Protein AF-A0AAW7WAC2-F1 (afdb_monomer_lite)

Radius of gyration: 13.65 Å; chains: 1; bounding box: 30×27×43 Å

Secondary structure (DSSP, 8-state):
------S-TT--GGGHHHHHHHHHHHHHH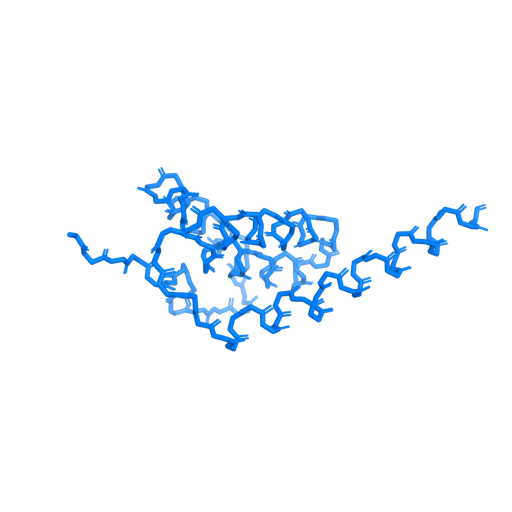-TT-HHHHHHHHHHHHHTT-HHHHHHHHHHHHHHHHH-SSPPPHHHHHHHHHHHHHHHHHHHHHT--

Sequence (96 aa):
MPLVSSCLGNFRMDDLKLMVKRCDEAIEQTPDQADLHRDRALVWTLLGNQAKACDDVELALSLLKQSSQPVDPMLQHELQVRQSTCKQSRTMAESD
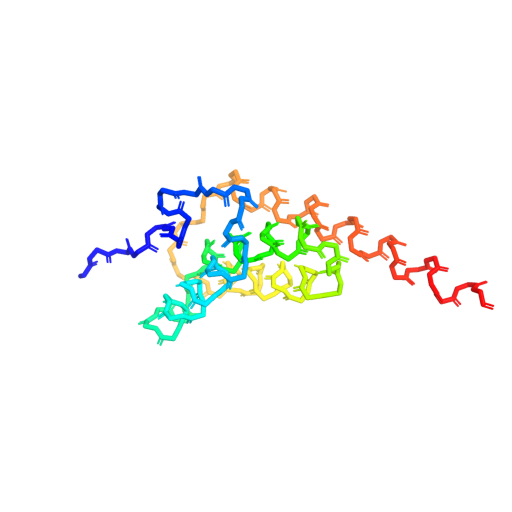
pLDDT: mean 90.91, std 12.12, range [42.31, 98.69]

Structure (mmCIF, N/CA/C/O backbone):
data_AF-A0AAW7WAC2-F1
#
_entry.id   AF-A0AAW7WAC2-F1
#
loop_
_atom_site.group_PDB
_atom_site.id
_atom_site.type_symbol
_atom_site.label_atom_id
_atom_site.label_alt_id
_atom_site.label_comp_id
_atom_site.label_asym_id
_atom_site.label_entity_id
_atom_site.label_seq_id
_atom_site.pdbx_PDB_ins_code
_atom_site.Cartn_x
_atom_site.Cartn_y
_atom_site.Cartn_z
_atom_site.occupancy
_atom_site.B_iso_or_equiv
_atom_site.auth_seq_id
_atom_site.auth_comp_id
_atom_site.auth_asym_id
_atom_site.auth_atom_id
_atom_site.pdbx_PDB_model_num
ATOM 1 N N . MET A 1 1 ? -7.634 -9.567 17.979 1.00 42.31 1 MET A N 1
ATOM 2 C CA . MET A 1 1 ? -6.594 -10.077 17.057 1.00 42.31 1 MET A CA 1
ATOM 3 C C . MET A 1 1 ? -5.546 -8.993 16.902 1.00 42.31 1 MET A C 1
ATOM 5 O O . MET A 1 1 ? -5.954 -7.837 16.860 1.00 42.31 1 MET A O 1
ATOM 9 N N . PRO A 1 2 ? -4.241 -9.306 16.883 1.00 47.16 2 PRO A N 1
ATOM 10 C CA . PRO A 1 2 ? -3.249 -8.303 16.531 1.00 47.16 2 PRO A CA 1
ATOM 11 C C . PRO A 1 2 ? -3.430 -7.958 15.049 1.00 47.16 2 PRO A C 1
ATOM 13 O O . PRO A 1 2 ? -3.553 -8.855 14.218 1.00 47.16 2 PRO A O 1
ATOM 16 N N . LEU A 1 3 ? -3.494 -6.666 14.742 1.00 53.47 3 LEU A N 1
ATOM 17 C CA . LEU A 1 3 ? -3.394 -6.150 13.381 1.00 53.47 3 LEU A CA 1
ATOM 18 C C . LEU A 1 3 ? -2.056 -6.637 12.804 1.00 53.47 3 LEU A C 1
ATOM 20 O O . LEU A 1 3 ? -1.012 -6.447 13.436 1.00 53.47 3 LEU A O 1
ATOM 24 N N . VAL A 1 4 ? -2.075 -7.317 11.655 1.00 62.34 4 VAL A N 1
ATOM 25 C CA . VAL A 1 4 ? -0.836 -7.590 10.916 1.00 62.34 4 VAL A CA 1
ATOM 26 C C . VAL A 1 4 ? -0.390 -6.243 10.377 1.00 62.34 4 VAL A C 1
ATOM 28 O O . VAL A 1 4 ? -0.909 -5.788 9.364 1.00 62.34 4 VAL A O 1
ATOM 31 N N . SER A 1 5 ? 0.517 -5.582 11.093 1.00 71.19 5 SER A N 1
ATOM 32 C CA . SER A 1 5 ? 0.888 -4.197 10.795 1.00 71.19 5 SER A CA 1
ATOM 33 C C . SER A 1 5 ? 1.730 -4.055 9.528 1.00 71.19 5 SER A C 1
ATOM 35 O O . SER A 1 5 ? 1.879 -2.948 9.030 1.00 71.19 5 SER A O 1
ATOM 37 N N . SER A 1 6 ? 2.312 -5.147 9.017 1.00 87.56 6 SER A N 1
ATOM 38 C CA . SER A 1 6 ? 3.116 -5.119 7.796 1.00 87.56 6 SER A CA 1
ATOM 39 C C . SER A 1 6 ? 3.272 -6.500 7.161 1.00 87.56 6 SER A C 1
ATOM 41 O O . SER A 1 6 ? 3.541 -7.490 7.849 1.00 87.56 6 SER A O 1
ATOM 43 N N . CYS A 1 7 ? 3.196 -6.558 5.830 1.00 93.88 7 CYS A N 1
ATOM 44 C CA . CYS A 1 7 ? 3.571 -7.750 5.061 1.00 93.88 7 CYS A CA 1
ATOM 45 C C . CYS A 1 7 ? 5.078 -7.812 4.750 1.00 93.88 7 CYS A C 1
ATOM 47 O O . CYS A 1 7 ? 5.564 -8.842 4.279 1.00 93.88 7 CYS A O 1
ATOM 49 N N . LEU A 1 8 ? 5.837 -6.758 5.075 1.00 93.44 8 LEU A N 1
ATOM 50 C CA . LEU A 1 8 ? 7.252 -6.582 4.726 1.00 93.44 8 LEU A CA 1
ATOM 51 C C . LEU A 1 8 ? 8.240 -7.128 5.767 1.00 93.44 8 LEU A C 1
ATOM 53 O O . LEU A 1 8 ? 9.432 -6.825 5.708 1.00 93.44 8 LEU A O 1
ATOM 57 N N . GLY A 1 9 ? 7.800 -7.950 6.725 1.00 90.38 9 GLY A N 1
ATOM 58 C CA . GLY A 1 9 ? 8.711 -8.553 7.708 1.00 90.38 9 GLY A CA 1
ATOM 59 C C . GLY A 1 9 ? 9.879 -9.280 7.021 1.00 90.38 9 GLY A C 1
ATOM 60 O O . GLY A 1 9 ? 9.647 -10.093 6.127 1.00 90.38 9 GLY A O 1
ATOM 61 N N . ASN A 1 10 ? 11.126 -9.004 7.412 1.00 86.50 10 ASN A N 1
ATOM 62 C CA . ASN A 1 10 ? 12.335 -9.506 6.735 1.00 86.50 10 ASN A CA 1
ATOM 63 C C . ASN A 1 10 ? 12.404 -9.144 5.237 1.00 86.50 10 ASN A C 1
ATOM 65 O O . ASN A 1 10 ? 12.765 -9.980 4.408 1.00 86.50 10 ASN A O 1
ATOM 69 N N . PHE A 1 11 ? 12.018 -7.918 4.879 1.00 88.88 11 PHE A N 1
ATOM 70 C CA . PHE A 1 11 ? 12.107 -7.413 3.512 1.00 88.88 11 PHE A CA 1
ATOM 71 C C . PHE A 1 11 ? 13.513 -7.570 2.921 1.00 88.88 11 PHE A C 1
ATOM 73 O O . PHE A 1 11 ? 14.512 -7.186 3.532 1.00 88.88 11 PHE A O 1
ATOM 80 N N . ARG A 1 12 ? 13.575 -8.107 1.699 1.00 89.00 12 ARG A N 1
ATOM 81 C CA . ARG A 1 12 ? 14.798 -8.251 0.909 1.00 89.00 12 ARG A CA 1
ATOM 82 C C . ARG A 1 12 ? 14.537 -7.829 -0.528 1.00 89.00 12 ARG A C 1
ATOM 84 O O . ARG A 1 12 ? 13.555 -8.256 -1.130 1.00 89.00 12 ARG A O 1
ATOM 91 N N . MET A 1 13 ? 15.457 -7.043 -1.083 1.00 89.62 13 MET A N 1
ATOM 92 C CA . MET A 1 13 ? 15.390 -6.576 -2.473 1.00 89.62 13 MET A CA 1
ATOM 93 C C . MET A 1 13 ? 15.435 -7.725 -3.490 1.00 89.62 13 MET A C 1
ATOM 95 O O . MET A 1 13 ? 14.855 -7.607 -4.562 1.00 89.62 13 MET A O 1
ATOM 99 N N . ASP A 1 14 ? 16.068 -8.846 -3.144 1.00 92.88 14 ASP A N 1
ATOM 100 C CA . ASP A 1 14 ? 16.179 -10.008 -4.035 1.00 92.88 14 ASP A CA 1
ATOM 101 C C . ASP A 1 14 ? 14.834 -10.741 -4.224 1.00 92.88 14 ASP A C 1
ATOM 103 O O . ASP A 1 14 ? 14.635 -11.442 -5.215 1.00 92.88 14 ASP A O 1
ATOM 107 N N . ASP A 1 15 ? 13.881 -10.541 -3.304 1.00 93.25 15 ASP A N 1
ATOM 108 C CA . ASP A 1 15 ? 12.686 -11.378 -3.153 1.00 93.25 15 ASP A CA 1
ATOM 109 C C . ASP A 1 15 ? 11.371 -10.604 -3.379 1.00 93.25 15 ASP A C 1
ATOM 111 O O . ASP A 1 15 ? 10.318 -10.965 -2.848 1.00 93.25 15 ASP A O 1
ATOM 115 N N . LEU A 1 16 ? 11.378 -9.544 -4.196 1.00 96.06 16 LEU A N 1
ATOM 116 C CA . LEU A 1 16 ? 10.200 -8.679 -4.397 1.00 96.06 16 LEU A CA 1
ATOM 117 C C . LEU A 1 16 ? 8.938 -9.445 -4.839 1.00 96.06 16 LEU A C 1
ATOM 119 O O . LEU A 1 16 ? 7.841 -9.152 -4.374 1.00 96.06 16 LEU A O 1
ATOM 123 N N . LYS A 1 17 ? 9.069 -10.474 -5.688 1.00 95.81 17 LYS A N 1
ATOM 124 C CA . LYS A 1 17 ? 7.923 -11.311 -6.104 1.00 95.81 17 LYS A CA 1
ATOM 125 C C . LYS A 1 17 ? 7.338 -12.132 -4.954 1.00 95.81 17 LYS A C 1
ATOM 127 O O . LYS A 1 17 ? 6.127 -12.324 -4.902 1.00 95.81 17 LYS A O 1
ATOM 132 N N . LEU A 1 18 ? 8.186 -12.636 -4.057 1.00 95.31 18 LEU A N 1
ATOM 133 C CA . LEU A 1 18 ? 7.728 -13.301 -2.839 1.00 95.31 18 LEU A CA 1
ATOM 134 C C . LEU A 1 18 ? 7.031 -12.289 -1.926 1.00 95.31 18 LEU A C 1
ATOM 136 O O . LEU A 1 18 ? 6.022 -12.619 -1.312 1.00 95.31 18 LEU A O 1
ATOM 140 N N . MET A 1 19 ? 7.530 -11.053 -1.881 1.00 96.19 19 MET A N 1
ATOM 141 C CA . MET A 1 19 ? 6.927 -10.008 -1.068 1.00 96.19 19 MET A CA 1
ATOM 142 C C . MET A 1 19 ? 5.513 -9.646 -1.523 1.00 96.19 19 MET A C 1
ATOM 144 O O . MET A 1 19 ? 4.627 -9.536 -0.685 1.00 96.19 19 MET A O 1
ATOM 148 N N . VAL A 1 20 ? 5.273 -9.566 -2.837 1.00 97.56 20 VAL A N 1
ATOM 149 C CA . VAL A 1 20 ? 3.911 -9.414 -3.376 1.00 97.56 20 VAL A CA 1
ATOM 150 C C . VAL A 1 20 ? 2.991 -10.508 -2.838 1.00 97.56 20 VAL A C 1
ATOM 152 O O . VAL A 1 20 ? 1.963 -10.185 -2.258 1.00 97.56 20 VAL A O 1
ATOM 155 N N . LYS A 1 21 ? 3.390 -11.785 -2.945 1.00 97.06 21 LYS A N 1
ATOM 156 C CA . LYS A 1 21 ? 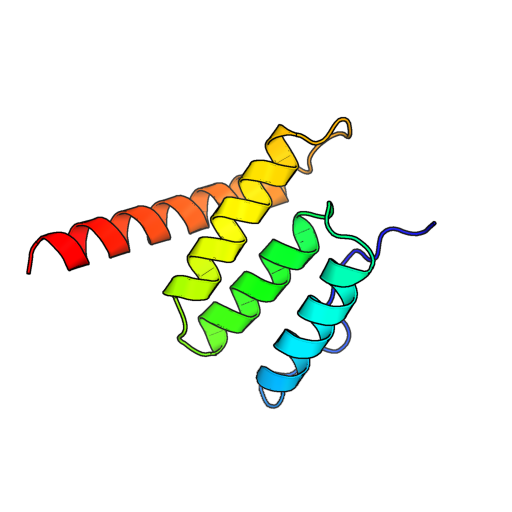2.568 -12.915 -2.477 1.00 97.06 21 LYS A CA 1
ATOM 157 C C . LYS A 1 21 ? 2.242 -12.823 -0.989 1.00 97.06 21 LYS A C 1
ATOM 159 O O . LYS A 1 21 ? 1.110 -13.049 -0.593 1.00 97.06 21 LYS A O 1
ATOM 164 N N . ARG A 1 22 ? 3.224 -12.452 -0.167 1.00 96.00 22 ARG A N 1
ATOM 165 C CA . ARG A 1 22 ? 3.020 -12.276 1.277 1.00 96.00 22 ARG A CA 1
ATOM 166 C C . ARG A 1 22 ? 2.056 -11.136 1.588 1.00 96.00 22 ARG A C 1
ATOM 168 O O . ARG A 1 22 ? 1.274 -11.241 2.526 1.00 96.00 22 ARG A O 1
ATOM 175 N N . CYS A 1 23 ? 2.116 -10.049 0.823 1.00 97.12 23 CYS A N 1
ATOM 176 C CA . CYS A 1 23 ? 1.149 -8.966 0.950 1.00 97.12 23 CYS A CA 1
ATOM 177 C C . CYS A 1 23 ? -0.243 -9.393 0.484 1.00 97.12 23 CYS A C 1
ATOM 179 O O . CYS A 1 23 ? -1.209 -9.071 1.165 1.00 97.12 23 CYS A O 1
ATOM 181 N N . ASP A 1 24 ? -0.352 -10.160 -0.603 1.00 97.62 24 ASP A N 1
ATOM 182 C CA . ASP A 1 24 ? -1.625 -10.724 -1.062 1.00 97.62 24 ASP A CA 1
ATOM 183 C C . ASP A 1 24 ? -2.264 -11.592 0.037 1.00 97.62 24 ASP A C 1
ATOM 185 O O . ASP A 1 24 ? -3.399 -11.340 0.431 1.00 97.62 24 ASP A O 1
ATOM 189 N N . GLU A 1 25 ? -1.505 -12.524 0.623 1.00 96.31 25 GLU A N 1
ATOM 190 C CA . GLU A 1 25 ? -1.958 -13.385 1.728 1.00 96.31 25 GLU A CA 1
ATOM 191 C C . GLU A 1 25 ? -2.376 -12.587 2.977 1.00 96.31 25 GLU A C 1
ATOM 193 O O . GLU A 1 25 ? -3.327 -12.957 3.670 1.00 96.31 25 GLU A O 1
ATOM 198 N N . ALA A 1 26 ? -1.669 -11.500 3.302 1.00 95.75 26 ALA A N 1
ATOM 199 C CA . ALA A 1 26 ? -2.012 -10.645 4.437 1.00 95.75 26 ALA A CA 1
ATOM 200 C C . ALA A 1 26 ? -3.302 -9.843 4.178 1.00 95.75 26 ALA A C 1
ATOM 202 O O . ALA A 1 26 ? -4.143 -9.720 5.072 1.00 95.75 26 ALA A O 1
ATOM 203 N N . ILE A 1 27 ? -3.475 -9.330 2.956 1.00 96.44 27 ILE A N 1
ATOM 204 C CA . ILE A 1 27 ? -4.675 -8.597 2.529 1.00 96.44 27 ILE A CA 1
ATOM 205 C C . ILE A 1 27 ? -5.888 -9.530 2.526 1.00 96.44 27 ILE A C 1
ATOM 207 O O . ILE A 1 27 ? -6.944 -9.146 3.014 1.00 96.44 27 ILE A O 1
ATOM 211 N N . GLU A 1 28 ? -5.748 -10.770 2.056 1.00 96.25 28 GLU A N 1
ATOM 212 C CA . GLU A 1 28 ? -6.831 -11.763 2.103 1.00 96.25 28 GLU A CA 1
ATOM 213 C C . GLU A 1 28 ? -7.316 -12.036 3.534 1.00 96.25 28 GLU A C 1
ATOM 215 O O . GLU A 1 28 ? -8.513 -12.198 3.769 1.00 96.25 28 GLU A O 1
ATOM 220 N N . GLN A 1 29 ? -6.398 -12.054 4.503 1.00 94.75 29 GLN A N 1
ATOM 221 C CA . GLN A 1 29 ? -6.729 -12.261 5.915 1.00 94.75 29 GLN A CA 1
ATOM 222 C C . GLN A 1 29 ? -7.326 -11.016 6.581 1.00 94.75 29 GLN A C 1
ATOM 224 O O . GLN A 1 29 ? -8.103 -11.141 7.527 1.00 94.75 29 GLN A O 1
ATOM 229 N N . THR A 1 30 ? -6.939 -9.825 6.123 1.00 91.69 30 THR A N 1
ATOM 230 C CA . THR A 1 30 ? -7.282 -8.541 6.754 1.00 91.69 30 THR A CA 1
ATOM 231 C C . THR A 1 30 ? -7.481 -7.436 5.704 1.00 91.69 30 THR A C 1
ATOM 233 O O . THR A 1 30 ? -6.645 -6.539 5.567 1.00 91.69 30 THR A O 1
ATOM 236 N N . PRO A 1 31 ? -8.579 -7.496 4.928 1.00 91.75 31 PRO A N 1
ATOM 237 C CA . PRO A 1 31 ? -8.751 -6.681 3.720 1.00 91.75 31 PRO A CA 1
ATOM 238 C C . PRO A 1 31 ? -9.005 -5.192 3.986 1.00 91.75 31 PRO A C 1
ATOM 240 O O . PRO A 1 31 ? -8.992 -4.389 3.058 1.00 91.75 31 PRO A O 1
ATOM 243 N N . ASP A 1 32 ? -9.265 -4.812 5.234 1.00 91.56 32 ASP A N 1
ATOM 244 C CA . ASP A 1 32 ? -9.546 -3.442 5.659 1.00 91.56 32 ASP A CA 1
ATOM 245 C C . ASP A 1 32 ? -8.305 -2.683 6.163 1.00 91.56 32 ASP A C 1
ATOM 247 O O . ASP A 1 32 ? -8.394 -1.498 6.493 1.00 91.56 32 ASP A O 1
ATOM 251 N N . GLN A 1 33 ? -7.130 -3.322 6.178 1.00 92.44 33 GLN A N 1
ATOM 252 C CA . GLN A 1 33 ? -5.885 -2.703 6.632 1.00 92.44 33 GLN A CA 1
ATOM 253 C C . GLN A 1 33 ? -5.179 -1.921 5.515 1.00 92.44 33 GLN A C 1
ATOM 255 O O . GLN A 1 33 ? -4.522 -2.490 4.640 1.00 92.44 33 GLN A O 1
ATOM 260 N N . ALA A 1 34 ? -5.246 -0.589 5.583 1.00 95.50 34 ALA A N 1
ATOM 261 C CA . ALA A 1 34 ? -4.620 0.304 4.604 1.00 95.50 34 ALA A CA 1
ATOM 262 C C . ALA A 1 34 ? -3.089 0.136 4.505 1.00 95.50 34 ALA A C 1
ATOM 264 O O . ALA A 1 34 ? -2.532 0.252 3.410 1.00 95.50 34 ALA A O 1
ATOM 265 N N . ASP A 1 35 ? -2.410 -0.176 5.613 1.00 94.88 35 ASP A N 1
ATOM 266 C CA . ASP A 1 35 ? -0.959 -0.396 5.668 1.00 94.88 35 ASP A CA 1
ATOM 267 C C . ASP A 1 35 ? -0.488 -1.522 4.740 1.00 94.88 35 ASP A C 1
ATOM 269 O O . ASP A 1 35 ? 0.544 -1.395 4.084 1.00 94.88 35 ASP A O 1
ATOM 273 N N . LEU A 1 36 ? -1.270 -2.597 4.601 1.00 96.25 36 LEU A N 1
ATOM 274 C CA . LEU A 1 36 ? -0.904 -3.725 3.740 1.00 96.25 36 LEU A CA 1
ATOM 275 C C . LEU A 1 36 ? -0.928 -3.352 2.255 1.00 96.25 36 LEU A C 1
ATOM 277 O O . LEU A 1 36 ? -0.068 -3.783 1.484 1.00 96.25 36 LEU A O 1
ATOM 281 N N . HIS A 1 37 ? -1.870 -2.499 1.857 1.00 97.81 37 HIS A N 1
ATOM 282 C CA . HIS A 1 37 ? -1.903 -1.933 0.510 1.00 97.81 37 HIS A CA 1
ATOM 283 C C . HIS A 1 37 ? -0.751 -0.951 0.288 1.00 97.81 37 HIS A C 1
ATOM 285 O O . HIS A 1 37 ? -0.093 -0.997 -0.750 1.00 97.81 37 HIS A O 1
ATOM 291 N N . ARG A 1 38 ? -0.434 -0.114 1.282 1.00 97.44 38 ARG A N 1
ATOM 292 C CA . ARG A 1 38 ? 0.737 0.777 1.244 1.00 97.44 38 ARG A CA 1
ATOM 293 C C . ARG A 1 38 ? 2.043 -0.008 1.083 1.00 97.44 38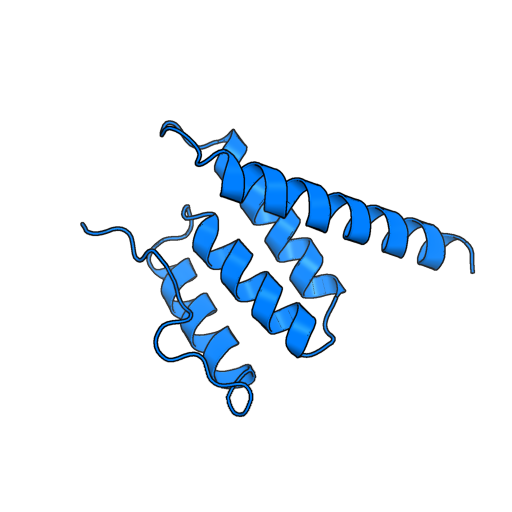 ARG A C 1
ATOM 295 O O . ARG A 1 38 ? 2.913 0.387 0.304 1.00 97.44 38 ARG A O 1
ATOM 302 N N . ASP A 1 39 ? 2.179 -1.123 1.787 1.00 97.31 39 ASP A N 1
ATOM 303 C CA . ASP A 1 39 ? 3.331 -2.013 1.694 1.00 97.31 39 ASP A CA 1
ATOM 304 C C . ASP A 1 39 ? 3.420 -2.694 0.324 1.00 97.31 39 ASP A C 1
ATOM 306 O O . ASP A 1 39 ? 4.481 -2.683 -0.306 1.00 97.31 39 ASP A O 1
ATOM 310 N N . ARG A 1 40 ? 2.306 -3.227 -0.193 1.00 98.06 40 ARG A N 1
ATOM 311 C CA . ARG A 1 40 ? 2.280 -3.833 -1.530 1.00 98.06 40 ARG A CA 1
ATOM 312 C C . ARG A 1 40 ? 2.572 -2.807 -2.629 1.00 98.06 40 ARG A C 1
ATOM 314 O O . ARG A 1 40 ? 3.323 -3.115 -3.556 1.00 98.06 40 ARG A O 1
ATOM 321 N N . ALA A 1 41 ? 2.095 -1.569 -2.483 1.00 98.31 41 ALA A N 1
ATOM 322 C CA . ALA A 1 41 ? 2.416 -0.469 -3.389 1.00 98.31 41 ALA A CA 1
ATOM 323 C C . ALA A 1 41 ? 3.924 -0.194 -3.454 1.00 98.31 41 ALA A C 1
ATOM 325 O O . ALA A 1 41 ? 4.473 -0.027 -4.544 1.00 98.31 41 ALA A O 1
ATOM 326 N N . LEU A 1 42 ? 4.618 -0.197 -2.308 1.00 97.12 42 LEU A N 1
ATOM 327 C CA . LEU A 1 42 ? 6.076 -0.062 -2.273 1.00 97.12 42 LEU A CA 1
ATOM 328 C C . LEU A 1 42 ? 6.750 -1.166 -3.097 1.00 97.12 42 LEU A C 1
ATOM 330 O O . LEU A 1 42 ? 7.619 -0.879 -3.919 1.00 97.12 42 LEU A O 1
ATOM 334 N N . VAL A 1 43 ? 6.337 -2.419 -2.911 1.00 98.12 43 VAL A N 1
ATOM 335 C CA . VAL A 1 43 ? 6.903 -3.562 -3.641 1.00 98.12 43 VAL A CA 1
ATOM 336 C C . VAL A 1 43 ? 6.639 -3.444 -5.143 1.00 98.12 43 VAL A C 1
ATOM 338 O O . VAL A 1 43 ? 7.544 -3.692 -5.942 1.00 98.12 43 VAL A O 1
ATOM 341 N N . TRP A 1 44 ? 5.440 -3.016 -5.548 1.00 98.38 44 TRP A N 1
ATOM 342 C CA . TRP A 1 44 ? 5.123 -2.781 -6.956 1.00 98.38 44 TRP A CA 1
ATOM 343 C C . TRP A 1 44 ? 5.972 -1.679 -7.579 1.00 98.38 44 TRP A C 1
ATOM 345 O O . TRP A 1 44 ? 6.466 -1.866 -8.692 1.00 98.38 44 TRP A O 1
ATOM 355 N N . THR A 1 45 ? 6.216 -0.585 -6.855 1.00 96.94 45 THR A N 1
ATOM 356 C CA . THR A 1 45 ? 7.137 0.467 -7.300 1.00 96.94 45 THR A CA 1
ATOM 357 C C . THR A 1 45 ? 8.551 -0.073 -7.499 1.00 96.94 45 THR A C 1
ATOM 359 O O . THR A 1 45 ? 9.170 0.205 -8.523 1.00 96.94 45 THR A O 1
ATOM 362 N N . LEU A 1 46 ? 9.054 -0.898 -6.576 1.00 96.81 46 LEU A N 1
ATOM 363 C CA . LEU A 1 46 ? 10.383 -1.509 -6.702 1.00 96.81 46 LEU A CA 1
ATOM 364 C C . LEU A 1 46 ? 10.472 -2.517 -7.859 1.00 96.81 46 LEU A C 1
ATOM 366 O O . LEU A 1 46 ? 11.539 -2.697 -8.439 1.00 96.81 46 LEU A O 1
ATOM 370 N N . LEU A 1 47 ? 9.351 -3.139 -8.231 1.00 97.00 47 LEU A N 1
ATOM 371 C CA . LEU A 1 47 ? 9.220 -3.980 -9.425 1.00 97.00 47 LEU A CA 1
ATOM 372 C C . LEU A 1 47 ? 9.016 -3.174 -10.723 1.00 97.00 47 LEU A C 1
ATOM 374 O O . LEU A 1 47 ? 8.872 -3.775 -11.788 1.00 97.00 47 LEU A O 1
ATOM 378 N N . GLY A 1 48 ? 8.962 -1.840 -10.652 1.00 95.81 48 GLY A N 1
ATOM 379 C CA . GLY A 1 48 ? 8.701 -0.957 -11.792 1.00 95.81 48 GLY A CA 1
ATOM 380 C C . GLY A 1 48 ? 7.245 -0.956 -12.271 1.00 95.81 48 GLY A C 1
ATOM 381 O O . GLY A 1 48 ? 6.939 -0.366 -13.305 1.00 95.81 48 GLY A O 1
ATOM 382 N N . ASN A 1 49 ? 6.326 -1.595 -11.542 1.00 97.19 49 ASN A N 1
ATOM 383 C CA . ASN A 1 49 ? 4.912 -1.638 -11.901 1.00 97.19 49 ASN A CA 1
ATOM 384 C C . ASN A 1 49 ? 4.145 -0.483 -11.246 1.00 97.19 49 ASN A C 1
ATOM 386 O O . ASN A 1 49 ? 3.432 -0.658 -10.258 1.00 97.19 49 ASN A O 1
ATOM 390 N N . GLN A 1 50 ? 4.296 0.710 -11.819 1.00 95.94 50 GLN A N 1
ATOM 391 C CA . GLN A 1 50 ? 3.690 1.923 -11.268 1.00 95.94 50 GLN A CA 1
ATOM 392 C C . GLN A 1 50 ? 2.160 1.905 -11.298 1.00 95.94 50 GLN A C 1
ATOM 394 O O . GLN A 1 50 ? 1.547 2.419 -10.370 1.00 95.94 50 GLN A O 1
ATOM 399 N N . ALA A 1 51 ? 1.542 1.272 -12.300 1.00 96.19 51 ALA A N 1
ATOM 400 C CA . ALA A 1 51 ? 0.085 1.162 -12.375 1.00 96.19 51 ALA A CA 1
ATOM 401 C C . ALA A 1 51 ? -0.479 0.432 -11.146 1.00 96.19 51 ALA A C 1
ATOM 403 O O . ALA A 1 51 ? -1.282 0.999 -10.412 1.00 96.19 51 ALA A O 1
ATOM 404 N N . LYS A 1 52 ? 0.043 -0.764 -10.841 1.00 97.94 52 LYS A N 1
ATOM 405 C CA . LYS A 1 52 ? -0.390 -1.526 -9.660 1.00 97.94 52 LYS A CA 1
ATOM 406 C C . LYS A 1 52 ? -0.078 -0.819 -8.344 1.00 97.94 52 LYS A C 1
ATOM 408 O O . LYS A 1 52 ? -0.870 -0.890 -7.412 1.00 97.94 52 LYS A O 1
ATOM 413 N N . ALA A 1 53 ? 1.062 -0.130 -8.261 1.00 98.50 53 ALA A N 1
ATOM 414 C CA . ALA A 1 53 ? 1.389 0.664 -7.081 1.00 98.50 53 ALA A CA 1
ATOM 415 C C . ALA A 1 53 ? 0.356 1.779 -6.846 1.00 98.50 53 ALA A C 1
ATOM 417 O O . ALA A 1 53 ? -0.050 2.018 -5.711 1.00 98.50 53 ALA A O 1
ATOM 418 N N . CYS A 1 54 ? -0.088 2.442 -7.915 1.00 98.25 54 CYS A N 1
ATOM 419 C CA . CYS A 1 54 ? -1.101 3.487 -7.845 1.00 98.25 54 CYS A CA 1
ATOM 420 C C . CYS A 1 54 ? -2.487 2.953 -7.474 1.00 98.25 54 CYS A C 1
ATOM 422 O O . CYS A 1 54 ? -3.153 3.581 -6.651 1.00 98.25 54 CYS A O 1
ATOM 424 N N . ASP A 1 55 ? -2.880 1.791 -8.004 1.00 98.12 55 ASP A N 1
ATOM 425 C CA . ASP A 1 55 ? -4.130 1.120 -7.626 1.00 98.12 55 ASP A CA 1
ATOM 426 C C . ASP A 1 55 ? -4.153 0.810 -6.116 1.00 98.12 55 ASP A C 1
ATOM 428 O O . ASP A 1 55 ? -5.131 1.099 -5.423 1.00 98.12 55 ASP A O 1
ATOM 432 N N . ASP A 1 56 ? -3.044 0.294 -5.570 1.00 98.69 56 ASP A N 1
ATOM 433 C CA . ASP A 1 56 ? -2.920 0.018 -4.135 1.00 98.69 56 ASP A CA 1
ATOM 434 C C . ASP A 1 56 ? -2.946 1.297 -3.280 1.00 98.69 56 ASP A C 1
ATOM 436 O O . ASP A 1 56 ? -3.579 1.325 -2.224 1.00 98.69 56 ASP A O 1
ATOM 440 N N . VAL A 1 57 ? -2.312 2.386 -3.731 1.00 98.69 57 VAL A N 1
ATOM 441 C CA . VAL A 1 57 ? -2.366 3.687 -3.037 1.00 98.69 57 VAL A CA 1
ATOM 442 C C . VAL A 1 57 ? -3.794 4.240 -2.994 1.00 98.69 57 VAL A C 1
ATOM 444 O O . VAL A 1 57 ? -4.220 4.773 -1.966 1.00 98.69 57 VAL A O 1
ATOM 447 N N . GLU A 1 58 ? -4.546 4.128 -4.090 1.00 98.44 58 GLU A N 1
ATOM 448 C CA . GLU A 1 58 ? -5.940 4.573 -4.147 1.00 98.44 58 GLU A CA 1
ATOM 449 C C . GLU A 1 58 ? -6.840 3.759 -3.211 1.00 98.44 58 GLU A C 1
ATOM 451 O O . GLU A 1 58 ? -7.659 4.332 -2.478 1.00 98.44 58 GLU A O 1
ATOM 456 N N . LEU A 1 59 ? -6.650 2.440 -3.184 1.00 98.38 59 LEU A N 1
ATOM 457 C CA . LEU A 1 59 ? -7.378 1.557 -2.286 1.00 98.38 59 LEU A CA 1
ATOM 458 C C . LEU A 1 59 ? -7.047 1.854 -0.816 1.00 98.38 59 LEU A C 1
ATOM 460 O O . LEU A 1 59 ? -7.965 2.037 -0.017 1.00 98.38 59 LEU A O 1
ATOM 464 N N . ALA A 1 60 ? -5.766 2.021 -0.470 1.00 97.81 60 ALA A N 1
ATOM 465 C CA . ALA A 1 60 ? -5.335 2.372 0.884 1.00 97.81 60 ALA A CA 1
ATOM 466 C C . ALA A 1 60 ? -5.990 3.676 1.376 1.00 97.81 60 ALA A C 1
ATOM 468 O O . ALA A 1 60 ? -6.557 3.723 2.467 1.00 97.81 60 ALA A O 1
ATOM 469 N N . LEU A 1 61 ? -5.996 4.731 0.552 1.00 98.06 61 LEU A N 1
ATOM 470 C CA . LEU A 1 61 ? -6.671 5.993 0.884 1.00 98.06 61 LEU A CA 1
ATOM 471 C C . LEU A 1 61 ? -8.186 5.831 1.045 1.00 98.06 61 LEU A C 1
ATOM 473 O O . LEU A 1 61 ? -8.797 6.518 1.866 1.00 98.06 61 LEU A O 1
ATOM 477 N N . SER A 1 62 ? -8.802 4.951 0.257 1.00 98.12 62 SER A N 1
ATOM 478 C CA . SER A 1 62 ? -10.233 4.659 0.352 1.00 98.12 62 SER A CA 1
ATOM 479 C C . SER A 1 62 ? -10.575 3.925 1.648 1.00 98.12 62 SER A C 1
ATOM 481 O O . SER A 1 62 ? -11.601 4.231 2.255 1.00 98.12 62 SER A O 1
ATOM 483 N N . LEU A 1 63 ? -9.708 3.018 2.105 1.00 96.81 63 LEU A N 1
ATOM 484 C CA . LEU A 1 63 ? -9.839 2.335 3.394 1.00 96.81 63 LEU A CA 1
ATOM 485 C C . LEU A 1 63 ? -9.679 3.310 4.566 1.00 96.81 63 LEU A C 1
ATOM 487 O O . LEU A 1 63 ? -10.523 3.326 5.458 1.00 96.81 63 LEU A O 1
ATOM 491 N N . LEU A 1 64 ? -8.683 4.205 4.529 1.00 95.88 64 LEU A N 1
ATOM 49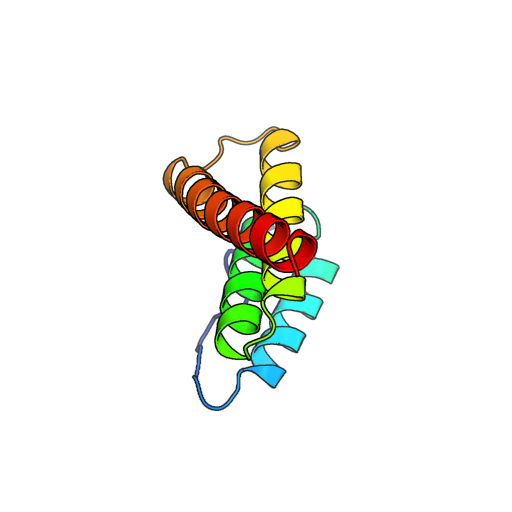2 C CA . LEU A 1 64 ? -8.498 5.218 5.580 1.00 95.88 64 LEU A CA 1
ATOM 493 C C . LEU A 1 64 ? -9.723 6.127 5.753 1.00 95.88 64 LEU A C 1
ATOM 495 O O . LEU A 1 64 ? -10.077 6.467 6.876 1.00 95.88 64 LEU A O 1
ATOM 499 N N . LYS A 1 65 ? -10.401 6.492 4.658 1.00 96.06 65 LYS A N 1
ATOM 500 C CA . LYS A 1 65 ? -11.639 7.292 4.713 1.00 96.06 65 LYS A CA 1
ATOM 501 C C . LYS A 1 65 ? -12.821 6.545 5.331 1.00 96.06 65 LYS A C 1
ATOM 503 O O . LYS A 1 65 ? -13.721 7.186 5.863 1.00 96.06 65 LYS A O 1
ATOM 508 N N . GLN A 1 66 ? -12.850 5.223 5.189 1.00 95.12 66 GLN A N 1
ATOM 509 C CA . GLN A 1 66 ? -13.915 4.361 5.704 1.00 95.12 66 GLN A CA 1
ATOM 510 C C . GLN A 1 66 ? -13.625 3.861 7.123 1.00 95.12 66 GLN A C 1
ATOM 512 O O . GLN A 1 66 ? -14.534 3.376 7.796 1.00 95.12 66 GLN A O 1
ATOM 517 N N . SER A 1 67 ? -12.377 3.980 7.582 1.00 90.94 67 SER A N 1
ATOM 518 C CA . SER A 1 67 ? -11.964 3.558 8.913 1.00 90.94 67 SER A CA 1
ATOM 519 C C . SER A 1 67 ? -12.715 4.328 9.998 1.00 90.94 67 SER A C 1
ATOM 521 O O . SER A 1 67 ? -12.800 5.555 9.983 1.00 90.94 67 SER A O 1
ATOM 523 N N . SER A 1 68 ? -13.229 3.591 10.981 1.00 89.75 68 SER A N 1
ATOM 524 C CA . SER A 1 68 ? -13.770 4.154 12.222 1.00 89.75 68 SER A CA 1
ATOM 525 C C . SER A 1 68 ? -12.686 4.413 13.272 1.00 89.75 68 SER A C 1
ATOM 527 O O . SER A 1 68 ? -12.959 5.036 14.299 1.00 89.75 68 SER A O 1
ATOM 529 N N . GLN A 1 69 ? -11.468 3.917 13.036 1.00 87.31 69 GLN A N 1
ATOM 530 C CA . GLN A 1 69 ? -10.332 4.073 13.934 1.00 87.31 69 GLN A CA 1
ATOM 531 C C . GLN A 1 69 ? -9.542 5.344 13.605 1.00 87.31 69 GLN A C 1
ATOM 533 O O . GLN A 1 69 ? -9.522 5.770 12.446 1.00 87.31 69 GLN A O 1
ATOM 538 N N . PRO A 1 70 ? -8.847 5.933 14.595 1.00 88.75 70 PRO A N 1
ATOM 539 C CA . PRO A 1 70 ? -7.906 7.012 14.339 1.00 88.75 70 PRO A CA 1
ATOM 540 C C . PRO A 1 70 ? -6.878 6.595 13.285 1.00 88.75 70 PRO A C 1
ATOM 542 O O . PRO A 1 70 ? -6.219 5.564 13.413 1.00 88.75 70 PRO A O 1
ATOM 545 N N . VAL A 1 71 ? -6.756 7.407 12.242 1.00 90.25 71 VAL A N 1
ATOM 546 C CA . VAL A 1 71 ? -5.772 7.219 11.178 1.00 90.25 71 VAL A CA 1
ATOM 547 C C . VAL A 1 71 ? -4.438 7.805 11.627 1.00 90.25 71 VAL A C 1
ATOM 549 O O . VAL A 1 71 ? -4.408 8.922 12.145 1.00 90.25 71 VAL A O 1
ATOM 552 N N . ASP A 1 72 ? -3.338 7.083 11.398 1.00 92.50 72 ASP A N 1
ATOM 553 C CA . ASP A 1 72 ? -1.994 7.641 11.561 1.00 92.50 72 ASP A CA 1
ATOM 554 C C . ASP A 1 72 ? -1.789 8.785 10.543 1.00 92.50 72 ASP A C 1
ATOM 556 O O . ASP A 1 72 ? -1.800 8.539 9.327 1.00 92.50 72 ASP A O 1
ATOM 560 N N . PRO A 1 73 ? -1.584 10.039 10.997 1.00 94.75 73 PRO A N 1
ATOM 561 C CA . PRO A 1 73 ? -1.375 11.171 10.101 1.00 94.75 73 PRO A CA 1
ATOM 562 C C . PRO A 1 73 ? -0.175 10.991 9.165 1.00 94.75 73 PRO A C 1
ATOM 564 O O . PRO A 1 73 ? -0.192 11.520 8.053 1.00 94.75 73 PRO A O 1
ATOM 567 N N . MET A 1 74 ? 0.854 10.245 9.585 1.00 95.56 74 MET A N 1
ATOM 568 C CA . MET A 1 74 ? 2.034 9.984 8.763 1.00 95.56 74 MET A CA 1
ATOM 569 C C . MET A 1 74 ? 1.693 9.078 7.580 1.00 95.56 74 MET A C 1
ATOM 571 O O . MET A 1 74 ? 2.025 9.404 6.440 1.00 95.56 74 MET A O 1
ATOM 575 N N . LEU A 1 75 ? 0.971 7.983 7.836 1.00 95.00 75 LEU A N 1
ATOM 576 C CA . LEU A 1 75 ? 0.495 7.075 6.793 1.00 95.00 75 LEU A CA 1
ATOM 577 C C . LEU A 1 75 ? -0.402 7.813 5.793 1.00 95.00 75 LEU A C 1
ATOM 579 O O . LEU A 1 75 ? -0.228 7.693 4.578 1.00 95.00 75 LEU A O 1
ATOM 583 N N . GLN A 1 76 ? -1.342 8.616 6.299 1.00 96.81 76 GLN A N 1
ATOM 584 C CA . GLN A 1 76 ? -2.226 9.407 5.448 1.00 96.81 76 GLN A CA 1
ATOM 585 C C . GLN A 1 76 ? -1.439 10.387 4.571 1.00 96.81 76 GLN A C 1
ATOM 587 O O . GLN A 1 76 ? -1.700 10.477 3.369 1.00 96.81 76 GLN A O 1
ATOM 592 N N . HIS A 1 77 ? -0.481 11.110 5.155 1.00 97.62 77 HIS A N 1
ATOM 593 C CA . HIS A 1 77 ? 0.344 12.061 4.421 1.00 97.62 77 HIS A CA 1
ATOM 594 C C . HIS A 1 77 ? 1.173 11.370 3.333 1.00 97.62 77 HIS A C 1
ATOM 596 O O . HIS A 1 77 ? 1.169 11.810 2.182 1.00 97.62 77 HIS A O 1
ATOM 602 N N . GLU A 1 78 ? 1.826 10.253 3.659 1.00 97.56 78 GLU A N 1
ATOM 603 C CA . GLU A 1 78 ? 2.598 9.476 2.691 1.00 97.56 78 GLU A CA 1
ATOM 604 C C . GLU A 1 78 ? 1.744 9.060 1.486 1.00 97.56 78 GLU A C 1
ATOM 606 O O . GLU A 1 78 ? 2.133 9.264 0.331 1.00 97.56 78 GLU A O 1
ATOM 611 N N . LEU A 1 79 ? 0.568 8.486 1.742 1.00 98.19 79 LEU A N 1
ATOM 612 C CA . LEU A 1 79 ? -0.319 8.014 0.686 1.00 98.19 79 LEU A CA 1
ATOM 613 C C . LEU A 1 79 ? -0.838 9.164 -0.187 1.00 98.19 79 LEU A C 1
ATOM 615 O O . LEU A 1 79 ? -0.953 9.004 -1.401 1.00 98.19 79 LEU A O 1
ATOM 619 N N . GLN A 1 80 ? -1.091 10.343 0.388 1.00 98.19 80 GLN A N 1
ATOM 620 C CA . GLN A 1 80 ? -1.464 11.540 -0.376 1.00 98.19 80 GLN A CA 1
ATOM 621 C C . GLN A 1 80 ? -0.338 12.015 -1.304 1.00 98.19 80 GLN A C 1
ATOM 623 O O . GLN A 1 80 ? -0.596 12.357 -2.463 1.00 98.19 80 GLN A O 1
ATOM 628 N N . VAL A 1 81 ? 0.913 12.003 -0.830 1.00 97.44 81 VAL A N 1
ATOM 629 C CA . VAL A 1 81 ? 2.084 12.329 -1.659 1.00 97.44 81 VAL A CA 1
ATOM 630 C C . VAL A 1 81 ? 2.196 11.343 -2.823 1.00 97.44 81 VAL A C 1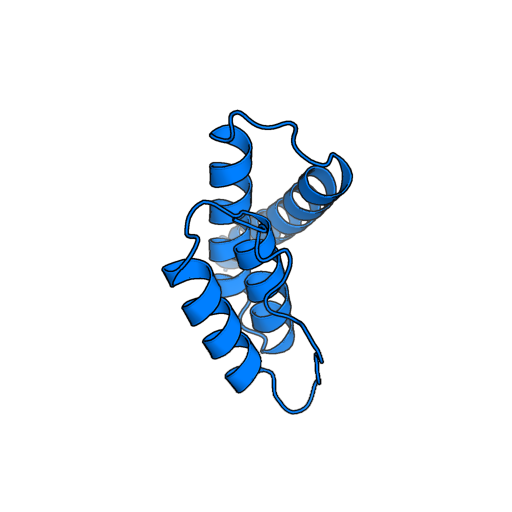
ATOM 632 O O . VAL A 1 81 ? 2.273 11.761 -3.978 1.00 97.44 81 VAL A O 1
ATOM 635 N N . ARG A 1 82 ? 2.106 10.034 -2.552 1.00 97.44 82 ARG A N 1
ATOM 636 C CA . ARG A 1 82 ? 2.147 8.996 -3.598 1.00 97.44 82 ARG A CA 1
ATOM 637 C C . ARG A 1 82 ? 1.003 9.131 -4.602 1.00 97.44 82 ARG A C 1
ATOM 639 O O . ARG A 1 82 ? 1.235 9.032 -5.805 1.00 97.44 82 ARG A O 1
ATOM 646 N N . GLN A 1 83 ? -0.215 9.414 -4.136 1.00 97.81 83 GLN A N 1
ATOM 647 C CA . GLN A 1 83 ? -1.368 9.619 -5.015 1.00 97.81 83 GLN A CA 1
ATOM 648 C C . GLN A 1 83 ? -1.160 10.820 -5.945 1.00 97.81 83 GLN A C 1
ATOM 650 O O . GLN A 1 83 ? -1.588 10.792 -7.099 1.00 97.81 83 GLN A O 1
ATOM 655 N N . SER A 1 84 ? -0.503 11.873 -5.461 1.00 96.00 84 SER A N 1
ATOM 656 C CA . SER A 1 84 ? -0.207 13.058 -6.269 1.00 96.00 84 SER A CA 1
ATOM 657 C C . SER A 1 84 ? 0.729 12.705 -7.430 1.00 96.00 84 SER A C 1
ATOM 659 O O . SER A 1 84 ? 0.434 13.053 -8.574 1.00 96.00 84 SER A O 1
ATOM 661 N N . THR A 1 85 ? 1.772 11.911 -7.166 1.00 93.06 85 THR A N 1
ATOM 662 C CA . THR A 1 85 ? 2.654 11.355 -8.207 1.00 93.06 85 THR A CA 1
ATOM 663 C C . THR A 1 85 ? 1.879 10.492 -9.204 1.00 93.06 85 THR A C 1
ATOM 665 O O . THR A 1 85 ? 2.021 10.674 -10.410 1.00 93.06 85 THR A O 1
ATOM 668 N N . CYS A 1 86 ? 1.001 9.604 -8.726 1.00 94.81 86 CYS A N 1
ATOM 669 C CA . CYS A 1 86 ? 0.165 8.760 -9.586 1.00 94.81 86 CYS A CA 1
ATOM 670 C C . CYS A 1 86 ? -0.720 9.569 -10.544 1.00 94.81 86 CYS A C 1
ATOM 672 O O . CYS A 1 86 ? -0.800 9.263 -11.734 1.00 94.81 86 CYS A O 1
ATOM 674 N N . LYS A 1 87 ? -1.362 10.632 -10.042 1.00 92.75 87 LYS A N 1
ATOM 675 C CA . LYS A 1 87 ? -2.193 11.530 -10.856 1.00 92.75 87 LYS A CA 1
ATOM 676 C C . LYS A 1 87 ? -1.367 12.255 -11.914 1.00 92.75 87 LYS A C 1
ATOM 678 O O . LYS A 1 87 ? -1.788 12.319 -13.064 1.00 92.75 87 LYS A O 1
ATOM 683 N N . GLN A 1 88 ? -0.183 12.742 -11.544 1.00 89.69 88 GLN A N 1
ATOM 684 C CA . GLN A 1 88 ? 0.716 13.422 -12.474 1.00 89.69 88 GLN A CA 1
ATOM 685 C C . GLN A 1 88 ? 1.185 12.490 -13.601 1.00 89.69 88 GLN A C 1
ATOM 687 O O . GLN A 1 88 ? 1.119 12.857 -14.774 1.00 89.69 88 GLN A O 1
ATOM 692 N N . SER A 1 89 ? 1.598 11.262 -13.271 1.00 80.88 89 SER A N 1
ATOM 693 C CA . SER A 1 89 ? 2.007 10.275 -14.278 1.00 80.88 89 SER A CA 1
ATOM 694 C C . SER A 1 89 ? 0.880 9.936 -15.256 1.00 80.88 89 SER A C 1
ATOM 696 O O . SER A 1 89 ? 1.134 9.794 -16.448 1.00 80.88 89 SER A O 1
ATOM 698 N N . ARG A 1 90 ? -0.369 9.863 -14.779 1.00 79.56 90 ARG A N 1
ATOM 699 C CA . ARG A 1 90 ? -1.535 9.610 -15.636 1.00 79.56 90 ARG A CA 1
ATOM 700 C C . ARG A 1 90 ? -1.807 10.756 -16.606 1.00 79.56 90 ARG A C 1
ATOM 702 O O . ARG A 1 90 ? -2.016 10.504 -17.784 1.00 79.56 90 ARG A O 1
ATOM 709 N N . THR A 1 91 ? -1.734 12.002 -16.134 1.00 76.06 91 THR A N 1
ATOM 710 C CA . THR A 1 91 ? -1.937 13.171 -17.006 1.00 76.06 91 THR A CA 1
ATOM 711 C C . THR A 1 91 ? -0.907 13.257 -18.129 1.00 76.06 91 THR A C 1
ATOM 713 O O . THR A 1 91 ? -1.260 13.654 -19.233 1.00 76.06 91 THR A O 1
ATOM 716 N N . MET A 1 92 ? 0.341 12.842 -17.876 1.00 70.81 92 MET A N 1
ATOM 717 C CA . MET A 1 92 ? 1.388 12.800 -18.904 1.00 70.81 92 MET A CA 1
ATOM 718 C C . MET A 1 92 ? 1.144 11.695 -19.939 1.00 70.81 92 MET A C 1
ATOM 720 O O . MET A 1 92 ? 1.367 11.917 -21.117 1.00 70.81 92 MET A O 1
ATOM 724 N N . ALA A 1 93 ? 0.641 10.530 -19.520 1.00 69.31 93 ALA A N 1
ATOM 725 C CA . ALA A 1 93 ? 0.336 9.428 -20.436 1.00 69.31 93 ALA A CA 1
ATOM 726 C C . ALA A 1 93 ? -0.882 9.694 -21.343 1.00 69.31 93 ALA A C 1
ATOM 728 O O . ALA A 1 93 ? -1.008 9.070 -22.388 1.00 69.31 93 ALA A O 1
ATOM 729 N N . GLU A 1 94 ? -1.791 10.587 -20.941 1.00 62.47 94 GLU A N 1
ATOM 730 C CA . GLU A 1 94 ? -2.965 10.991 -21.733 1.00 62.47 94 GLU A CA 1
ATOM 731 C C . GLU A 1 94 ? -2.662 12.139 -22.718 1.00 62.47 94 GLU A C 1
ATOM 733 O O . GLU A 1 94 ? -3.528 12.499 -23.514 1.00 62.47 94 GLU A O 1
ATOM 738 N N . SER A 1 95 ? -1.463 12.735 -22.657 1.00 59.69 95 SER A N 1
ATOM 739 C CA . SER A 1 95 ? -1.043 13.842 -23.533 1.00 59.69 95 SER A CA 1
ATOM 740 C C . SER A 1 95 ? -0.124 13.433 -24.698 1.00 59.69 95 SER A C 1
ATOM 742 O O . SER A 1 95 ? 0.246 14.312 -25.479 1.00 59.69 95 SER A O 1
ATOM 744 N N . ASP A 1 96 ? 0.177 12.138 -24.840 1.00 49.00 96 ASP A N 1
ATOM 745 C CA . ASP A 1 96 ? 0.915 11.519 -25.960 1.00 49.00 96 ASP A CA 1
ATOM 746 C C . ASP A 1 96 ? -0.032 10.771 -26.920 1.00 49.00 96 ASP A C 1
ATOM 748 O O . ASP A 1 96 ? 0.225 10.795 -28.149 1.00 49.00 96 ASP A O 1
#

Foldseek 3Di:
DDQPQELQVVNDLVCLVVSLVSLVVSCVVPVLALNSLCRNLVSCVSVVNNVSSLVSLVSSLVSCVVDPDDDDVVSNVVSVVSNVVSVVVVVVVVVD